Protein AF-A0A2A7WRC5-F1 (afdb_monomer_lite)

pLDDT: mean 87.1, std 10.82, range [52.12, 96.19]

Sequence (47 aa):
MISIGIEFVREPKEQDYGTVAVFKDLYGNLWDLIQFSENHPLVKRIK

Foldseek 3Di:
DDDPQKAWPADWDDDPQATWTWIAHNVGDIDIDGDGDPPHPCVVVVD

Radius of gyration: 12.46 Å; chains: 1; bounding box: 20×22×32 Å

Secondary structure (DSSP, 8-state):
--BTTBEEEEEEEEETTEEEEEEE-TTS-EEEEEEE-TT-GGGGG--

Structure (mmCIF, N/CA/C/O backbone):
data_AF-A0A2A7WRC5-F1
#
_entry.id   AF-A0A2A7WRC5-F1
#
loop_
_atom_site.group_PDB
_atom_site.id
_atom_site.type_symbol
_atom_site.label_atom_id
_atom_site.label_alt_id
_atom_site.label_comp_id
_atom_site.label_asym_id
_atom_site.label_entity_id
_atom_site.label_seq_id
_atom_site.pdbx_PDB_ins_code
_atom_site.Cartn_x
_atom_site.Cartn_y
_atom_site.Cartn_z
_atom_site.occupancy
_atom_site.B_iso_or_equiv
_atom_site.auth_seq_id
_atom_site.auth_comp_id
_atom_site.auth_asym_id
_atom_site.auth_atom_id
_atom_site.pdbx_PDB_model_num
ATOM 1 N N . MET A 1 1 ? 1.055 -6.122 11.401 1.00 52.12 1 MET A N 1
ATOM 2 C CA . MET A 1 1 ? 1.948 -5.304 12.259 1.00 52.12 1 MET A CA 1
ATOM 3 C C . MET A 1 1 ? 1.320 -3.919 12.407 1.00 52.12 1 MET A C 1
ATOM 5 O O . MET A 1 1 ? 1.140 -3.265 11.390 1.00 5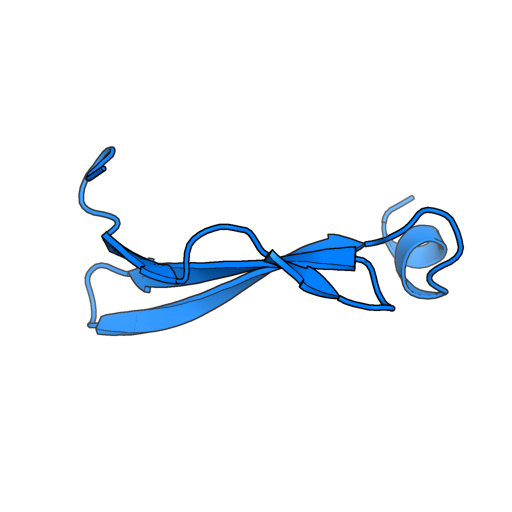2.12 1 MET A O 1
ATOM 9 N N . ILE A 1 2 ? 0.880 -3.516 13.609 1.00 53.16 2 ILE A N 1
ATOM 10 C CA . ILE A 1 2 ? 0.210 -2.218 13.837 1.00 53.16 2 ILE A CA 1
ATOM 11 C C . ILE A 1 2 ? 1.295 -1.167 14.067 1.00 53.16 2 ILE A C 1
ATOM 13 O O . ILE A 1 2 ? 1.942 -1.163 15.112 1.00 53.16 2 ILE A O 1
ATOM 17 N N . SER A 1 3 ? 1.510 -0.297 13.086 1.00 65.25 3 SER A N 1
ATOM 18 C CA . SER A 1 3 ? 2.387 0.863 13.218 1.00 65.25 3 SER A CA 1
ATOM 19 C C . SER A 1 3 ? 1.488 2.097 13.285 1.00 65.25 3 SER A C 1
ATOM 21 O O . SER A 1 3 ? 0.868 2.462 12.294 1.00 65.25 3 SER A O 1
ATOM 23 N N . ILE A 1 4 ? 1.355 2.689 14.477 1.00 69.06 4 ILE A N 1
ATOM 24 C CA . ILE A 1 4 ? 0.670 3.976 14.722 1.00 69.06 4 ILE A CA 1
ATOM 25 C C . ILE A 1 4 ? -0.822 3.988 14.320 1.00 69.06 4 ILE A C 1
ATOM 27 O O . ILE A 1 4 ? -1.244 4.750 13.459 1.00 69.06 4 ILE A O 1
ATOM 31 N N . GLY A 1 5 ? -1.646 3.143 14.948 1.00 73.19 5 GLY A N 1
ATOM 32 C CA . GLY A 1 5 ? -3.116 3.221 14.830 1.00 73.19 5 GLY A CA 1
ATOM 33 C C . GLY A 1 5 ? -3.696 2.902 13.446 1.00 73.19 5 GLY A C 1
ATOM 34 O O . GLY A 1 5 ? -4.906 2.987 13.267 1.00 73.19 5 GLY A O 1
ATOM 35 N N . ILE A 1 6 ? -2.851 2.516 12.489 1.00 76.69 6 ILE A N 1
ATOM 36 C CA . ILE A 1 6 ? -3.246 2.073 11.158 1.00 76.69 6 ILE A CA 1
ATOM 37 C C . ILE A 1 6 ? -3.206 0.544 11.127 1.00 76.69 6 ILE A C 1
ATOM 39 O O . ILE A 1 6 ? -2.186 -0.080 11.440 1.00 76.69 6 ILE A O 1
ATOM 43 N N . GLU A 1 7 ? -4.331 -0.065 10.759 1.00 86.19 7 GLU A N 1
ATOM 44 C CA . GLU A 1 7 ? -4.472 -1.514 10.626 1.00 86.19 7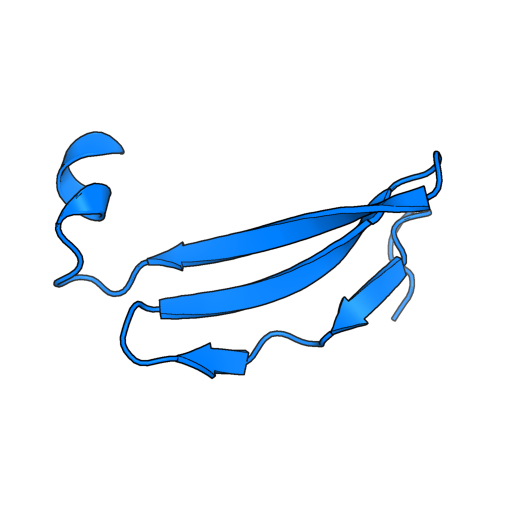 GLU A CA 1
ATOM 45 C C . GLU A 1 7 ? -4.338 -1.906 9.151 1.00 86.19 7 GLU A C 1
ATOM 47 O O . GLU A 1 7 ? -5.150 -1.505 8.322 1.00 86.19 7 GLU A O 1
ATOM 52 N N . PHE A 1 8 ? -3.322 -2.699 8.801 1.00 88.38 8 PHE A N 1
ATOM 53 C CA . PHE A 1 8 ? -3.218 -3.275 7.458 1.00 88.38 8 PHE A CA 1
ATOM 54 C C . PHE A 1 8 ? -4.163 -4.473 7.336 1.00 88.38 8 PHE A C 1
ATOM 56 O O . PHE A 1 8 ? -3.909 -5.527 7.913 1.00 88.38 8 PHE A O 1
ATOM 63 N N . VAL A 1 9 ? -5.243 -4.299 6.572 1.00 91.88 9 VAL A N 1
ATOM 64 C CA . VAL A 1 9 ? -6.252 -5.335 6.286 1.00 91.88 9 VAL A CA 1
ATOM 65 C C . VAL A 1 9 ? -5.733 -6.326 5.246 1.00 91.88 9 VAL A C 1
ATOM 67 O O . VAL A 1 9 ? -6.054 -7.512 5.286 1.00 91.88 9 VAL A O 1
ATOM 70 N N . ARG A 1 10 ? -4.905 -5.844 4.315 1.00 92.12 10 ARG A N 1
ATOM 71 C CA . ARG A 1 10 ? -4.237 -6.666 3.308 1.00 92.12 10 ARG A CA 1
ATOM 72 C C . ARG A 1 10 ? -2.782 -6.245 3.214 1.00 92.12 10 ARG A C 1
ATOM 74 O O . ARG A 1 10 ? -2.484 -5.083 2.937 1.00 92.12 10 ARG A O 1
ATOM 81 N N . GLU A 1 11 ? -1.895 -7.208 3.421 1.00 91.88 11 GLU A N 1
ATOM 82 C CA . GLU A 1 11 ? -0.465 -7.008 3.211 1.00 91.88 11 GLU A CA 1
ATOM 83 C C . GLU A 1 11 ? -0.165 -6.637 1.749 1.00 91.88 11 GLU A C 1
ATOM 85 O O . GLU A 1 11 ? -0.947 -6.986 0.853 1.00 91.88 11 GLU A O 1
ATOM 90 N N . PRO A 1 12 ? 0.949 -5.927 1.492 1.00 94.56 12 PRO A N 1
ATOM 91 C CA . PRO A 1 12 ? 1.370 -5.606 0.137 1.00 94.56 12 PRO A CA 1
ATOM 92 C C . PRO A 1 12 ? 1.396 -6.853 -0.750 1.00 94.56 12 PRO A C 1
ATOM 94 O O . PRO A 1 12 ? 2.021 -7.858 -0.415 1.00 94.56 12 PRO A O 1
ATOM 97 N N . LYS A 1 13 ? 0.710 -6.787 -1.890 1.00 95.25 13 LYS A N 1
ATOM 98 C CA . LYS A 1 13 ? 0.647 -7.871 -2.870 1.00 95.25 13 LYS A CA 1
ATOM 99 C C . LYS A 1 13 ? 0.859 -7.324 -4.276 1.00 95.25 13 LYS A C 1
ATOM 101 O O . LYS A 1 13 ? 0.264 -6.309 -4.639 1.00 95.25 13 LYS A O 1
ATOM 106 N N . GLU A 1 14 ? 1.677 -8.026 -5.052 1.00 95.94 14 GLU A N 1
ATOM 107 C CA . GLU A 1 14 ? 1.908 -7.724 -6.464 1.00 95.94 14 GLU A CA 1
ATOM 108 C C . GLU A 1 14 ? 0.651 -7.968 -7.299 1.00 95.94 14 GLU A C 1
ATOM 110 O O . GLU A 1 14 ? -0.060 -8.960 -7.114 1.00 95.94 14 GLU A O 1
ATOM 115 N N . GLN A 1 15 ? 0.394 -7.039 -8.212 1.00 93.88 15 GLN A N 1
ATOM 116 C CA . GLN A 1 15 ? -0.643 -7.072 -9.234 1.00 93.88 15 GLN A CA 1
ATOM 117 C C . GLN A 1 15 ? -0.027 -6.553 -10.544 1.00 93.88 15 GLN A C 1
ATOM 119 O O . GLN A 1 15 ? 0.992 -5.861 -10.522 1.00 93.88 15 GLN A O 1
ATOM 124 N N . ASP A 1 16 ? -0.671 -6.803 -11.686 1.00 92.50 16 ASP A N 1
ATOM 125 C CA . ASP A 1 16 ? -0.140 -6.431 -13.014 1.00 92.50 16 ASP A CA 1
ATOM 126 C C . ASP A 1 16 ? 0.200 -4.933 -13.160 1.00 92.50 16 ASP A C 1
ATOM 128 O O . ASP A 1 16 ? 1.066 -4.531 -13.937 1.00 92.50 16 ASP A O 1
ATOM 132 N N . TYR A 1 17 ? -0.485 -4.083 -12.395 1.00 90.25 17 TYR A N 1
ATOM 133 C CA . TYR A 1 17 ? -0.349 -2.628 -12.423 1.00 90.25 17 TYR A CA 1
ATOM 134 C C . TYR A 1 17 ? 0.550 -2.060 -11.308 1.00 90.25 17 TYR A C 1
ATOM 136 O O . TYR A 1 17 ? 0.772 -0.845 -11.263 1.00 90.25 17 TYR A O 1
ATOM 144 N N . GLY A 1 18 ? 1.078 -2.906 -10.420 1.00 93.88 18 GLY A N 1
ATOM 145 C CA . GLY A 1 18 ? 1.928 -2.501 -9.303 1.00 93.88 18 GLY A CA 1
ATOM 146 C C . GLY A 1 18 ? 1.651 -3.258 -8.006 1.00 93.88 18 GLY A C 1
ATOM 147 O O . GLY A 1 18 ? 0.879 -4.215 -7.966 1.00 93.88 18 GLY A O 1
ATOM 148 N N . THR A 1 19 ? 2.265 -2.804 -6.921 1.00 96.06 19 THR A N 1
ATOM 149 C CA . THR A 1 19 ? 2.082 -3.387 -5.587 1.00 96.06 19 THR A CA 1
ATOM 150 C C . THR A 1 19 ? 0.978 -2.648 -4.848 1.00 96.06 19 THR A C 1
ATOM 152 O O . THR A 1 19 ? 1.002 -1.418 -4.770 1.00 96.06 19 THR A O 1
ATOM 155 N N . VAL A 1 20 ? 0.021 -3.390 -4.288 1.00 96.19 20 VAL A N 1
ATOM 156 C CA . VAL A 1 20 ? -1.113 -2.824 -3.546 1.00 96.19 20 VAL A CA 1
ATOM 157 C C . VAL A 1 20 ? -1.170 -3.385 -2.137 1.00 96.19 20 VAL A C 1
ATOM 159 O O . VAL A 1 20 ? -1.125 -4.602 -1.952 1.00 96.19 20 VAL A O 1
ATOM 162 N N . AL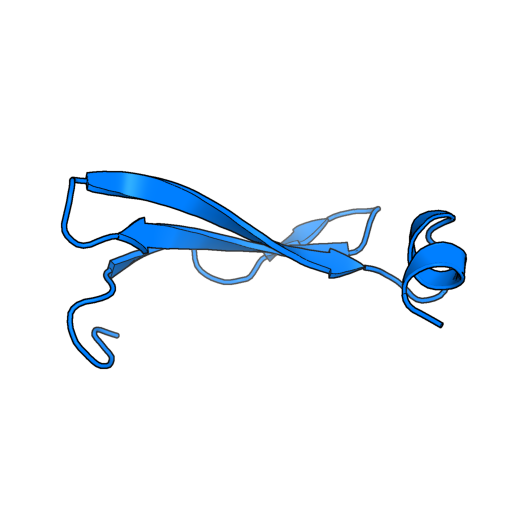A A 1 21 ? -1.341 -2.506 -1.157 1.00 95.44 21 ALA A N 1
ATOM 163 C CA . ALA A 1 21 ? -1.695 -2.851 0.214 1.00 95.44 21 ALA A CA 1
ATOM 164 C C . ALA A 1 21 ? -3.015 -2.171 0.590 1.00 95.44 21 ALA A C 1
ATOM 166 O O . ALA A 1 21 ? -3.313 -1.095 0.078 1.00 95.44 21 ALA A O 1
ATOM 167 N N . VAL A 1 22 ? -3.782 -2.772 1.499 1.00 94.50 22 VAL A N 1
ATOM 168 C CA . VAL A 1 22 ? -5.019 -2.165 2.015 1.00 94.50 22 VAL A CA 1
ATOM 169 C C . VAL A 1 22 ? -4.848 -1.901 3.491 1.00 94.50 22 VAL A C 1
ATOM 171 O O . VAL A 1 22 ? -4.514 -2.817 4.249 1.00 94.50 22 VAL A O 1
ATOM 174 N N . PHE A 1 23 ? -5.121 -0.673 3.907 1.00 92.94 23 PHE A N 1
ATOM 175 C CA . PHE A 1 23 ? -5.160 -0.321 5.316 1.00 92.94 23 PHE A CA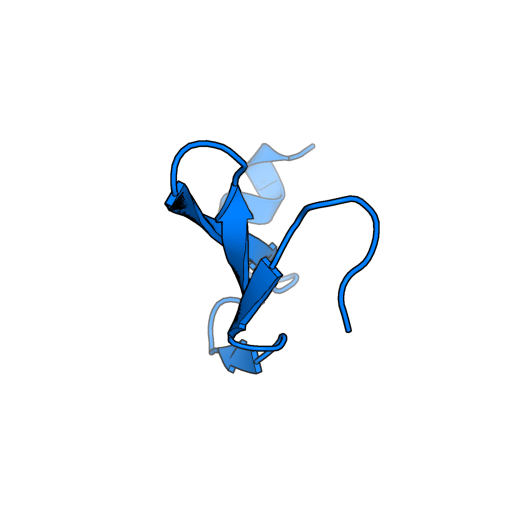 1
ATOM 176 C C . PHE A 1 23 ? -6.480 0.339 5.691 1.00 92.94 23 PHE A C 1
ATOM 178 O O . PHE A 1 23 ? -7.199 0.876 4.849 1.00 92.94 23 PHE A O 1
ATOM 185 N N . LYS A 1 24 ? -6.792 0.269 6.978 1.00 93.00 24 LYS A N 1
ATOM 186 C CA . LYS A 1 24 ? -7.958 0.866 7.604 1.00 93.00 24 LYS A CA 1
ATOM 187 C C . LYS A 1 24 ? -7.522 2.085 8.409 1.00 93.00 24 LYS A C 1
ATOM 189 O O . LYS A 1 24 ? -6.594 1.988 9.217 1.00 93.00 24 LYS A O 1
ATOM 194 N N . ASP A 1 25 ? -8.164 3.224 8.162 1.00 89.56 25 ASP A N 1
ATOM 195 C CA . ASP A 1 25 ? -7.937 4.453 8.928 1.00 89.56 25 ASP A CA 1
ATOM 196 C C . ASP A 1 25 ? -8.670 4.435 10.288 1.00 89.56 25 ASP A C 1
ATOM 198 O O . ASP A 1 25 ? -9.402 3.499 10.618 1.00 89.56 25 ASP A O 1
ATOM 202 N N . LEU A 1 26 ? -8.487 5.490 11.089 1.00 87.69 26 LEU A N 1
ATOM 203 C CA . LEU A 1 26 ? -9.086 5.613 12.428 1.00 87.69 26 LEU A CA 1
ATOM 204 C C . LEU A 1 26 ? -10.625 5.657 12.425 1.00 87.69 26 LEU A C 1
ATOM 206 O O . LEU A 1 26 ? -11.243 5.375 13.451 1.00 87.69 26 LEU A O 1
ATOM 210 N N . TYR A 1 27 ? -11.245 6.007 11.298 1.00 89.88 27 TYR A N 1
ATOM 211 C CA . TYR A 1 27 ? -12.701 6.059 11.131 1.00 89.88 27 TYR A CA 1
ATOM 212 C C . TYR A 1 27 ? -13.267 4.758 10.552 1.00 89.88 27 TYR A C 1
ATOM 214 O O . TYR A 1 27 ? -14.481 4.599 10.439 1.00 89.88 27 TYR A O 1
ATOM 222 N N . GLY A 1 28 ? -12.395 3.810 10.213 1.00 89.56 28 GLY A N 1
ATOM 223 C CA . GLY A 1 28 ? -12.761 2.532 9.633 1.00 89.56 28 GLY A CA 1
ATOM 224 C C . GLY A 1 28 ? -12.877 2.526 8.114 1.00 89.56 28 GLY A C 1
ATOM 225 O O . GLY A 1 28 ? -13.314 1.508 7.573 1.00 89.56 28 GLY A O 1
ATOM 226 N N . ASN A 1 29 ? -12.470 3.595 7.424 1.00 92.56 29 ASN A N 1
ATOM 227 C CA . ASN A 1 29 ? -12.430 3.596 5.964 1.00 92.56 29 ASN A CA 1
ATOM 228 C C . ASN A 1 29 ? -11.265 2.739 5.469 1.00 92.56 29 ASN A C 1
ATOM 230 O O . ASN A 1 29 ? -10.182 2.749 6.058 1.00 92.56 29 ASN A O 1
ATOM 234 N N . LEU A 1 30 ? -11.486 2.033 4.362 1.00 94.06 30 LEU A N 1
ATOM 235 C CA . LEU A 1 30 ? -10.466 1.235 3.691 1.00 94.06 30 LEU A CA 1
ATOM 236 C C . LEU A 1 30 ? -9.817 2.044 2.575 1.00 94.06 30 LEU A C 1
ATOM 238 O O . LEU A 1 30 ? -10.510 2.622 1.738 1.00 94.06 30 LEU A O 1
ATOM 242 N N . TRP A 1 31 ? -8.490 2.035 2.556 1.00 94.12 31 TRP A N 1
ATOM 243 C CA . TRP A 1 31 ? -7.683 2.738 1.573 1.00 94.12 31 TRP A CA 1
ATOM 244 C C . TRP A 1 31 ? -6.709 1.785 0.891 1.00 94.12 31 TRP A C 1
ATOM 246 O O . TRP A 1 31 ? -5.983 1.042 1.556 1.00 94.12 31 TRP A O 1
ATOM 256 N N . ASP A 1 32 ? -6.670 1.865 -0.439 1.00 94.25 32 ASP A N 1
ATOM 257 C CA . ASP A 1 32 ? -5.661 1.204 -1.258 1.00 94.25 32 ASP A CA 1
ATOM 258 C C . ASP A 1 32 ? -4.407 2.082 -1.327 1.00 94.25 32 ASP A C 1
ATOM 260 O O . ASP A 1 32 ? -4.427 3.197 -1.855 1.00 94.25 32 ASP A O 1
ATOM 264 N N . LEU A 1 33 ? -3.293 1.564 -0.820 1.00 93.25 33 LEU A N 1
ATOM 265 C CA . LEU A 1 33 ? -1.969 2.122 -1.051 1.00 93.25 33 LEU A CA 1
ATOM 266 C C . LEU A 1 33 ? -1.353 1.415 -2.256 1.00 93.25 33 LEU A C 1
ATOM 268 O O . LEU A 1 33 ? -1.099 0.213 -2.206 1.00 93.25 33 LEU A O 1
ATOM 272 N N . ILE A 1 34 ? -1.106 2.168 -3.325 1.00 93.50 34 ILE A N 1
ATOM 273 C CA . ILE A 1 34 ? -0.571 1.651 -4.583 1.00 93.50 34 ILE A CA 1
ATOM 274 C C . ILE A 1 34 ? 0.816 2.221 -4.878 1.00 93.50 34 ILE A C 1
ATOM 276 O O . ILE A 1 34 ? 1.019 3.435 -4.912 1.00 93.50 34 ILE A O 1
ATOM 280 N N . GLN A 1 35 ? 1.759 1.330 -5.161 1.00 93.88 35 GLN A N 1
ATOM 281 C CA . GLN A 1 35 ? 3.005 1.652 -5.841 1.00 93.88 35 GLN A CA 1
ATOM 282 C C . GLN A 1 35 ? 2.885 1.174 -7.286 1.00 93.88 35 GLN A C 1
ATOM 284 O O . GLN A 1 35 ? 2.887 -0.027 -7.548 1.00 93.88 35 GLN A O 1
ATOM 289 N N . PHE A 1 36 ? 2.750 2.111 -8.223 1.00 94.31 36 PHE A N 1
ATOM 290 C CA . PHE A 1 36 ? 2.629 1.784 -9.641 1.00 94.31 36 PHE A CA 1
ATOM 291 C C . PHE A 1 36 ? 3.897 1.116 -10.184 1.00 94.31 36 PHE A C 1
ATOM 293 O O . PHE A 1 36 ? 5.009 1.519 -9.839 1.00 94.31 36 PHE A O 1
ATOM 300 N N . SER A 1 37 ? 3.724 0.142 -11.080 1.00 90.94 37 SER A N 1
ATOM 301 C CA . SER A 1 37 ? 4.835 -0.396 -11.870 1.00 90.94 37 SER A CA 1
ATOM 302 C C . SER A 1 37 ? 5.400 0.676 -12.808 1.00 90.94 37 SER A C 1
ATOM 304 O O . SER A 1 37 ? 4.670 1.563 -13.249 1.00 90.94 37 SER A O 1
ATOM 306 N N . GLU A 1 38 ? 6.693 0.606 -13.141 1.00 86.88 38 GLU A N 1
ATOM 307 C CA . GLU A 1 38 ? 7.382 1.639 -13.942 1.00 86.88 38 GLU A CA 1
ATOM 308 C C . GLU A 1 38 ? 6.692 1.925 -15.287 1.00 86.88 38 GLU A C 1
ATOM 310 O O . GLU A 1 38 ? 6.663 3.060 -15.763 1.00 86.88 38 GLU A O 1
ATOM 315 N N . ASN A 1 39 ? 6.078 0.895 -15.871 1.00 87.12 39 ASN A N 1
ATOM 316 C CA . ASN A 1 39 ? 5.384 0.974 -17.153 1.00 87.12 39 ASN A CA 1
ATOM 317 C C . ASN A 1 39 ? 3.937 1.484 -17.038 1.00 87.12 39 ASN A C 1
ATOM 319 O O . 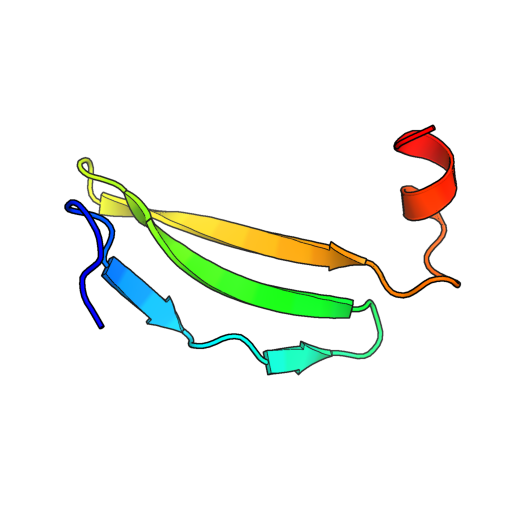ASN A 1 39 ? 3.266 1.663 -18.059 1.00 87.12 39 ASN A O 1
ATOM 323 N N . HIS A 1 40 ? 3.425 1.719 -15.828 1.00 88.62 40 HIS A N 1
ATOM 324 C CA . HIS A 1 40 ? 2.040 2.119 -15.640 1.00 88.62 40 HIS A CA 1
ATOM 325 C C . HIS A 1 40 ? 1.814 3.569 -16.119 1.00 88.62 40 HIS A C 1
ATOM 327 O O . HIS A 1 40 ? 2.529 4.482 -15.694 1.00 88.62 40 HIS A O 1
ATOM 333 N N . PRO A 1 41 ? 0.783 3.851 -16.944 1.00 87.81 41 PRO A N 1
ATOM 334 C CA . PRO A 1 41 ? 0.553 5.186 -17.508 1.00 87.81 41 PRO A CA 1
ATOM 335 C C . PRO A 1 41 ? 0.429 6.305 -16.466 1.00 87.81 41 PRO A C 1
ATOM 337 O O . PRO A 1 41 ? 0.770 7.455 -16.749 1.00 87.81 41 PRO A O 1
ATOM 340 N N . LEU A 1 42 ? -0.046 5.975 -15.258 1.00 88.06 42 LEU A N 1
ATOM 341 C CA . LEU A 1 42 ? -0.202 6.942 -14.169 1.00 88.06 42 LEU A CA 1
ATOM 342 C C . LEU A 1 42 ? 1.125 7.392 -13.552 1.00 88.06 42 LEU A C 1
ATOM 344 O O . LEU A 1 42 ? 1.155 8.486 -13.000 1.00 88.06 42 LEU A O 1
ATOM 348 N N . VAL A 1 43 ? 2.227 6.648 -13.715 1.00 86.56 43 VAL A N 1
ATOM 349 C CA . VAL A 1 43 ? 3.557 7.081 -13.237 1.00 86.56 43 VAL A CA 1
ATOM 350 C C . VAL A 1 43 ? 3.945 8.428 -13.846 1.00 86.56 43 VAL A C 1
ATOM 352 O O . VAL A 1 43 ? 4.500 9.287 -13.167 1.00 86.56 43 VAL A O 1
ATOM 355 N N . LYS A 1 44 ? 3.566 8.674 -15.106 1.00 85.50 44 LYS A N 1
ATOM 356 C CA . LYS A 1 44 ? 3.840 9.939 -15.807 1.00 85.50 44 LYS A CA 1
ATOM 357 C C . LYS A 1 44 ? 3.142 11.152 -15.183 1.00 85.50 44 LYS A C 1
ATOM 359 O O . LYS A 1 44 ? 3.549 12.272 -15.461 1.00 85.50 44 LYS A O 1
ATOM 364 N N . ARG A 1 45 ? 2.092 10.939 -14.382 1.00 85.19 45 ARG A N 1
ATOM 365 C CA . ARG A 1 45 ? 1.318 12.000 -13.713 1.00 85.19 45 ARG A CA 1
ATOM 366 C C . ARG A 1 45 ? 1.858 12.365 -12.330 1.00 85.19 45 ARG A C 1
ATOM 368 O O . ARG A 1 45 ? 1.374 13.323 -11.747 1.00 85.19 45 ARG A O 1
ATOM 375 N N . ILE A 1 46 ? 2.813 11.594 -11.810 1.00 76.50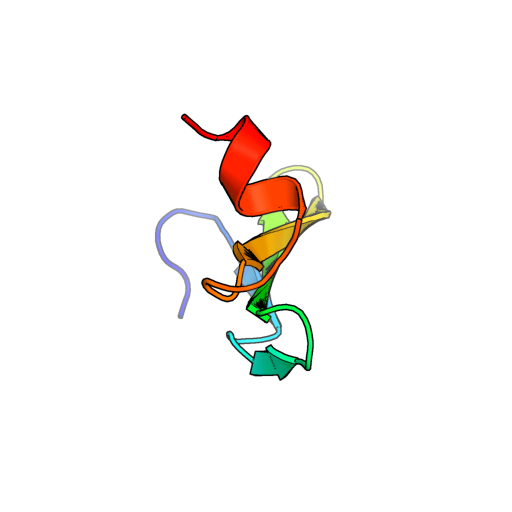 46 ILE A N 1
ATOM 376 C CA . ILE A 1 46 ? 3.417 11.793 -10.481 1.00 76.50 46 ILE A CA 1
ATOM 377 C C . ILE A 1 46 ? 4.683 12.676 -10.586 1.00 76.50 46 ILE A C 1
ATOM 379 O O . ILE A 1 46 ? 5.320 12.974 -9.581 1.00 76.50 46 ILE A O 1
ATOM 383 N N . LYS A 1 47 ? 5.050 13.100 -11.803 1.00 59.66 47 LYS A N 1
ATOM 384 C CA . LYS A 1 47 ? 6.245 13.898 -12.098 1.00 59.66 47 LYS A CA 1
ATOM 385 C C . LYS A 1 47 ? 5.986 15.398 -12.043 1.00 59.66 47 LYS A C 1
ATOM 387 O O . LYS A 1 47 ? 4.905 15.816 -12.511 1.00 59.66 47 LYS A O 1
#